Protein AF-A0A2H0HPH7-F1 (afdb_monomer)

pLDDT: mean 80.77, std 11.96, range [37.78, 93.5]

Solvent-accessible surface area (backbone atoms only — not comparable to full-atom values): 7364 Å² total; per-residue (Å²): 134,93,80,75,70,65,72,64,76,74,54,60,87,85,41,66,69,45,54,57,42,49,76,67,51,56,59,75,53,43,56,66,84,38,74,51,76,68,41,75,79,43,46,50,53,46,48,53,55,40,50,49,50,8,60,78,68,62,37,57,49,71,50,97,87,48,27,41,36,37,28,48,52,93,51,96,89,54,83,51,63,32,29,35,32,27,45,50,68,50,48,51,53,51,49,52,52,49,48,55,52,43,53,51,52,51,61,72,68,50,74,82,75,82,78,83,83,86,87,82,83,133

Mean predicted aligned error: 8.49 Å

Sequence (122 aa):
MI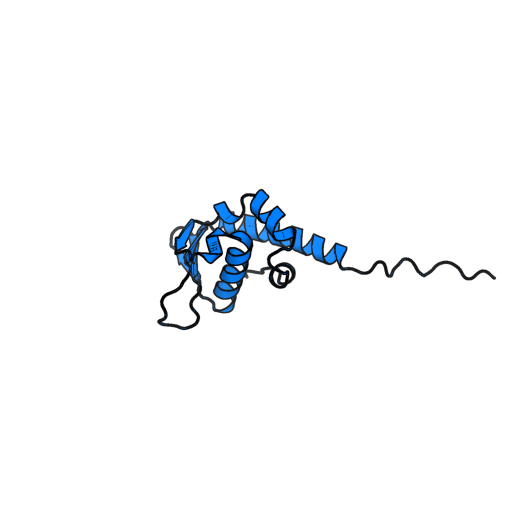VVPKEIWHLPENHEVYKLLDESASPDLFTSTLKDEKFGTHPIYYLLHRLRNAIAHANFSINQSQDFSFCDRRSKGESPNWKASIATADFFVLLSRLGQLSDGLRKAAAPANNALHLTAPA

Foldseek 3Di:
DDDFDCQVLVDDLPDCVLVVCVVVVLLVQKDKPAADPVCVPRVSNVVVNQVVQQVVVVQWDQDPQRKIKGFNDPDDPDDTRIIIIGHPVSVVVSRVVSVVVSVVVVVVPPDPVVPPDDDDDD

Structure (mmCIF, N/CA/C/O backbone):
data_AF-A0A2H0HPH7-F1
#
_entry.id   AF-A0A2H0HPH7-F1
#
loop_
_atom_site.group_PDB
_atom_site.id
_atom_site.type_symbol
_atom_site.label_atom_id
_atom_site.label_alt_id
_atom_site.label_comp_id
_atom_site.label_asym_id
_atom_site.label_entity_id
_atom_site.label_seq_id
_atom_site.pdbx_PDB_ins_code
_atom_site.Cartn_x
_atom_site.Cartn_y
_atom_site.Cartn_z
_atom_site.occupancy
_atom_site.B_iso_or_equiv
_atom_site.auth_seq_id
_atom_site.auth_comp_id
_atom_site.auth_asym_id
_atom_site.auth_atom_id
_atom_site.pdbx_PDB_model_num
ATOM 1 N N . MET A 1 1 ? 10.049 -0.456 14.810 1.00 55.66 1 MET A N 1
ATOM 2 C CA . MET A 1 1 ? 10.233 0.680 13.880 1.00 55.66 1 MET A CA 1
ATOM 3 C C . MET A 1 1 ? 9.870 0.194 12.486 1.00 55.66 1 MET A C 1
ATOM 5 O O . MET A 1 1 ? 10.447 -0.799 12.065 1.00 55.66 1 MET A O 1
ATOM 9 N N . ILE A 1 2 ? 8.890 0.811 11.819 1.00 63.31 2 ILE A N 1
ATOM 10 C CA . ILE A 1 2 ? 8.546 0.482 10.426 1.00 63.31 2 ILE A CA 1
ATOM 11 C C . ILE A 1 2 ? 9.498 1.281 9.538 1.00 63.31 2 ILE A C 1
ATOM 13 O O . ILE A 1 2 ? 9.475 2.509 9.570 1.00 63.31 2 ILE A O 1
ATOM 17 N N . VAL A 1 3 ? 10.352 0.593 8.784 1.00 66.81 3 VAL A N 1
ATOM 18 C CA . VAL A 1 3 ? 11.250 1.215 7.807 1.00 66.81 3 VAL A CA 1
ATOM 19 C C . VAL A 1 3 ? 10.758 0.810 6.434 1.00 66.81 3 VAL A C 1
ATOM 21 O O . VAL A 1 3 ? 10.752 -0.375 6.110 1.00 66.81 3 VAL A O 1
ATOM 24 N N . VAL A 1 4 ? 10.331 1.787 5.640 1.00 67.56 4 VAL A N 1
ATOM 25 C CA . VAL A 1 4 ? 9.951 1.549 4.249 1.00 67.56 4 VAL A CA 1
ATOM 26 C C . VAL A 1 4 ? 11.003 2.194 3.348 1.00 67.56 4 VAL A C 1
ATOM 28 O O . VAL A 1 4 ? 11.331 3.366 3.564 1.00 67.56 4 VAL A O 1
ATOM 31 N N . PRO A 1 5 ? 11.559 1.462 2.370 1.00 71.38 5 PRO A N 1
ATOM 32 C CA . PRO A 1 5 ? 12.580 2.003 1.486 1.00 71.38 5 PRO A CA 1
ATOM 33 C C . PRO A 1 5 ? 12.059 3.187 0.671 1.00 71.38 5 PRO A C 1
ATOM 35 O O . PRO A 1 5 ? 11.072 3.085 -0.061 1.00 71.38 5 PRO A O 1
ATOM 38 N N . LYS A 1 6 ? 12.743 4.326 0.778 1.00 75.62 6 LYS A N 1
ATOM 39 C CA . LYS A 1 6 ? 12.374 5.551 0.058 1.00 75.62 6 LYS A CA 1
ATOM 40 C C . LYS A 1 6 ? 12.646 5.441 -1.441 1.00 75.62 6 LYS A C 1
ATOM 42 O O . LYS A 1 6 ? 12.084 6.205 -2.216 1.00 75.62 6 LYS A O 1
ATOM 47 N N . GLU A 1 7 ? 13.529 4.534 -1.842 1.00 80.56 7 GLU A N 1
ATOM 48 C CA . GLU A 1 7 ? 14.027 4.373 -3.206 1.00 80.56 7 GLU A CA 1
A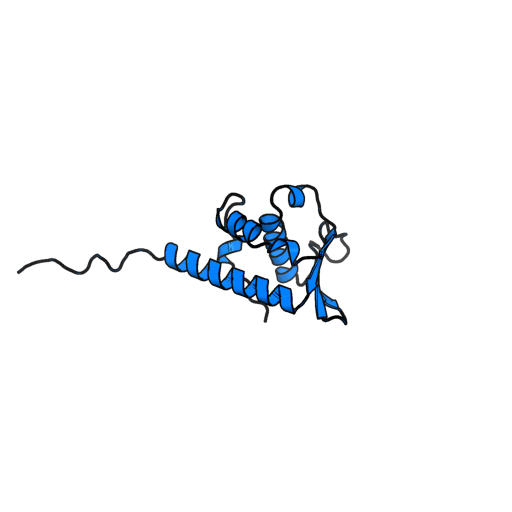TOM 49 C C . GLU A 1 7 ? 12.893 4.026 -4.171 1.00 80.56 7 GLU A C 1
ATOM 51 O O . GLU A 1 7 ? 12.862 4.545 -5.280 1.00 80.56 7 GLU A O 1
ATOM 56 N N . ILE A 1 8 ? 11.921 3.227 -3.720 1.00 81.25 8 ILE A N 1
ATOM 57 C CA . ILE A 1 8 ? 10.765 2.840 -4.534 1.00 81.25 8 ILE A CA 1
ATOM 58 C C . ILE A 1 8 ? 9.789 4.015 -4.693 1.00 81.25 8 ILE A C 1
ATOM 60 O O . ILE A 1 8 ? 9.242 4.223 -5.765 1.00 81.25 8 ILE A O 1
ATOM 64 N N . TRP A 1 9 ? 9.612 4.842 -3.661 1.00 79.88 9 TRP A N 1
ATOM 65 C CA . TRP A 1 9 ? 8.596 5.905 -3.625 1.00 79.88 9 TRP A CA 1
ATOM 66 C C . TRP A 1 9 ? 8.865 7.126 -4.510 1.00 79.88 9 TRP A C 1
ATOM 68 O O . TRP A 1 9 ? 8.001 7.996 -4.623 1.00 79.88 9 TRP A O 1
ATOM 78 N N . HIS A 1 10 ? 10.071 7.250 -5.059 1.00 83.06 10 HIS A N 1
ATOM 79 C CA . HIS A 1 10 ? 10.427 8.348 -5.963 1.00 83.06 10 HIS A CA 1
ATOM 80 C C . HIS A 1 10 ? 10.346 7.935 -7.436 1.00 83.06 10 HIS A C 1
ATOM 82 O O . HIS A 1 10 ? 10.607 8.757 -8.311 1.00 83.06 10 HIS A O 1
ATOM 88 N N . LEU A 1 11 ? 10.004 6.675 -7.716 1.00 87.50 11 LEU A N 1
ATOM 89 C CA . LEU A 1 11 ? 9.943 6.158 -9.074 1.00 87.50 11 LEU A CA 1
ATOM 90 C C . LEU A 1 11 ? 8.644 6.595 -9.764 1.00 87.50 11 LEU A C 1
ATOM 92 O O . LEU A 1 11 ? 7.590 6.623 -9.116 1.00 87.50 11 LEU A O 1
ATOM 96 N N . PRO A 1 12 ? 8.701 6.914 -11.069 1.00 88.75 12 PRO A N 1
ATOM 97 C CA . PRO A 1 12 ? 7.528 7.325 -11.832 1.00 88.75 12 PRO A CA 1
ATOM 98 C C . PRO A 1 12 ? 6.525 6.174 -11.954 1.00 88.75 12 PRO A C 1
ATOM 100 O O . PRO A 1 12 ? 6.923 5.016 -11.990 1.00 88.75 12 PRO A O 1
ATOM 103 N N . GLU A 1 13 ? 5.232 6.486 -12.054 1.00 88.50 13 GLU A N 1
ATOM 104 C CA . GLU A 1 13 ? 4.112 5.521 -12.074 1.00 88.50 13 GLU A CA 1
ATOM 105 C C . GLU A 1 13 ? 4.286 4.353 -13.064 1.00 88.50 13 GLU A C 1
ATOM 107 O O . GLU A 1 13 ? 3.858 3.236 -12.790 1.00 88.50 13 GLU A O 1
ATOM 112 N N . ASN A 1 14 ? 4.976 4.581 -14.183 1.00 88.62 14 ASN A N 1
ATOM 113 C CA . ASN A 1 14 ? 5.247 3.587 -15.222 1.00 88.62 14 ASN A CA 1
ATOM 114 C C . ASN A 1 14 ? 6.501 2.720 -14.983 1.00 88.62 14 ASN A C 1
ATOM 116 O O . ASN A 1 14 ? 6.874 1.941 -15.859 1.00 88.62 14 ASN A O 1
ATOM 120 N N . HIS A 1 15 ? 7.183 2.857 -13.845 1.00 90.06 15 HIS A N 1
ATOM 121 C CA . HIS A 1 15 ? 8.405 2.107 -13.562 1.00 90.06 15 HIS A CA 1
ATOM 122 C C . HIS A 1 15 ? 8.127 0.602 -13.394 1.00 90.06 15 HIS A C 1
ATOM 124 O O . HIS A 1 15 ? 7.214 0.202 -12.669 1.00 90.06 15 HIS A O 1
ATOM 130 N N . GLU A 1 16 ? 8.967 -0.251 -13.991 1.00 89.12 16 GLU A N 1
ATOM 131 C CA . GLU A 1 16 ? 8.758 -1.711 -14.055 1.00 89.12 16 GLU A CA 1
ATOM 132 C C . GLU A 1 16 ? 8.641 -2.390 -12.683 1.00 89.12 16 GLU A C 1
ATOM 134 O O . GLU A 1 16 ? 7.953 -3.398 -12.539 1.00 89.12 16 GLU A O 1
ATOM 139 N N . VAL A 1 17 ? 9.250 -1.812 -11.644 1.00 88.38 17 VAL A N 1
ATOM 140 C CA . VAL A 1 17 ? 9.131 -2.308 -10.259 1.00 88.38 17 VAL A CA 1
ATOM 141 C C . VAL A 1 17 ? 7.677 -2.431 -9.797 1.00 88.38 17 VAL A C 1
ATOM 143 O O . VAL A 1 17 ? 7.347 -3.356 -9.059 1.00 88.38 17 VAL A O 1
ATOM 146 N N . TYR A 1 18 ? 6.799 -1.521 -10.232 1.00 86.50 18 TYR A N 1
ATOM 147 C CA . TYR A 1 18 ? 5.395 -1.551 -9.838 1.00 86.50 18 TYR A CA 1
ATOM 148 C C . TYR A 1 18 ? 4.663 -2.703 -10.515 1.00 86.50 18 TYR A C 1
ATOM 150 O O . TYR A 1 18 ? 3.823 -3.328 -9.877 1.00 86.50 18 TYR A O 1
ATOM 158 N N . LYS A 1 19 ? 5.050 -3.048 -11.748 1.00 85.31 19 LYS A N 1
ATOM 159 C CA . LYS A 1 19 ? 4.547 -4.225 -12.458 1.00 85.31 19 LYS A CA 1
ATOM 160 C C . LYS A 1 19 ? 4.990 -5.523 -11.777 1.00 85.31 19 LYS A C 1
ATOM 162 O O . LYS A 1 19 ? 4.155 -6.378 -11.515 1.00 85.31 19 LYS A O 1
ATOM 167 N N . LEU A 1 20 ? 6.268 -5.630 -11.401 1.00 85.50 20 LEU A N 1
ATOM 168 C CA . LEU A 1 20 ? 6.793 -6.789 -10.660 1.00 85.50 20 LEU A CA 1
ATOM 169 C C . LEU A 1 20 ? 6.073 -6.994 -9.317 1.00 85.50 20 LEU A C 1
ATOM 171 O O . LEU A 1 20 ? 5.802 -8.119 -8.898 1.00 85.50 20 LEU A O 1
ATOM 175 N N . LEU A 1 21 ? 5.756 -5.898 -8.628 1.00 83.81 21 LEU A N 1
ATOM 176 C CA . LEU A 1 21 ? 4.999 -5.939 -7.381 1.00 83.81 21 LEU A CA 1
ATOM 177 C C . LEU A 1 21 ? 3.540 -6.356 -7.596 1.00 83.81 21 LEU A C 1
ATOM 179 O O . LEU A 1 21 ? 3.014 -7.109 -6.774 1.00 83.81 21 LEU A O 1
ATOM 183 N N . ASP A 1 22 ? 2.916 -5.915 -8.685 1.00 81.75 22 ASP A N 1
ATOM 184 C CA . ASP A 1 22 ? 1.550 -6.303 -9.047 1.00 81.75 22 ASP A CA 1
ATOM 185 C C . ASP A 1 22 ? 1.479 -7.806 -9.365 1.00 81.75 22 ASP A C 1
ATOM 187 O O . ASP A 1 22 ? 0.677 -8.533 -8.783 1.00 81.75 22 ASP A O 1
ATOM 191 N N . GLU A 1 23 ? 2.424 -8.311 -10.166 1.00 82.19 23 GLU A N 1
ATOM 192 C CA . GLU A 1 23 ? 2.557 -9.736 -10.512 1.00 82.19 23 GLU A CA 1
ATOM 193 C C . GLU A 1 23 ? 2.818 -10.632 -9.288 1.00 82.19 23 GLU A C 1
ATOM 195 O O . GLU A 1 23 ? 2.451 -11.806 -9.274 1.00 82.19 23 GLU A O 1
ATOM 200 N N . SER A 1 24 ? 3.414 -10.086 -8.224 1.00 76.00 24 SER A N 1
ATOM 201 C CA . SER A 1 24 ? 3.674 -10.815 -6.974 1.00 76.00 24 SER A CA 1
ATOM 202 C C . SER A 1 24 ? 2.461 -10.932 -6.031 1.00 76.00 24 SER A C 1
ATOM 204 O O . SER A 1 24 ? 2.628 -11.378 -4.889 1.00 76.00 24 SER A O 1
ATOM 206 N N . ALA A 1 25 ? 1.268 -10.504 -6.465 1.00 66.31 25 ALA A N 1
ATOM 207 C CA . ALA A 1 25 ? 0.040 -10.441 -5.660 1.00 66.31 25 ALA A CA 1
ATOM 208 C C . ALA A 1 25 ? 0.183 -9.592 -4.377 1.00 66.31 25 ALA A C 1
ATOM 210 O O . ALA A 1 25 ? -0.488 -9.808 -3.371 1.00 66.31 25 ALA A O 1
ATOM 211 N N . SER A 1 26 ? 1.074 -8.594 -4.390 1.00 68.94 26 SER A N 1
ATOM 212 C CA . SER A 1 26 ? 1.246 -7.677 -3.256 1.00 68.94 26 SER A CA 1
ATOM 213 C C . SER A 1 26 ? 0.026 -6.779 -2.943 1.00 68.94 26 SER A C 1
ATOM 215 O O . SER A 1 26 ? -0.119 -6.426 -1.770 1.00 68.94 26 SER A O 1
ATOM 217 N N . PRO A 1 27 ? -0.869 -6.403 -3.891 1.00 69.00 27 PRO A N 1
ATOM 218 C CA . PRO A 1 27 ? -2.088 -5.669 -3.541 1.00 69.00 27 PRO A CA 1
ATOM 219 C C . PRO A 1 27 ? -3.091 -6.522 -2.760 1.00 69.00 27 PRO A C 1
ATOM 221 O O . PRO A 1 27 ? -3.820 -5.980 -1.930 1.00 69.00 27 PRO A O 1
ATOM 224 N N . ASP A 1 28 ? -3.110 -7.835 -3.002 1.00 79.75 28 ASP A N 1
ATOM 225 C CA . ASP A 1 28 ? -4.079 -8.768 -2.411 1.00 79.75 28 ASP A CA 1
ATOM 226 C C . ASP A 1 28 ? -3.843 -8.984 -0.912 1.00 79.75 28 ASP A C 1
ATOM 228 O O . ASP A 1 28 ? -4.742 -9.400 -0.186 1.00 79.75 28 ASP A O 1
ATOM 232 N N . LEU A 1 29 ? -2.655 -8.614 -0.427 1.00 81.81 29 LEU A N 1
ATOM 233 C CA . LEU A 1 29 ? -2.331 -8.559 0.998 1.00 81.81 29 LEU A CA 1
ATOM 234 C C . LEU A 1 29 ? -3.143 -7.483 1.742 1.00 81.81 29 LEU A C 1
ATOM 236 O O . LEU A 1 29 ? -3.247 -7.520 2.967 1.00 81.81 29 LEU A O 1
ATOM 240 N N . PHE A 1 30 ? -3.711 -6.504 1.028 1.00 88.12 30 PHE A N 1
ATOM 241 C CA . PHE A 1 30 ? -4.500 -5.431 1.624 1.00 88.12 30 PHE A CA 1
ATOM 242 C C . PHE A 1 30 ? -5.997 -5.626 1.414 1.00 88.12 30 PHE A C 1
ATOM 244 O O . PHE A 1 30 ? -6.514 -5.616 0.297 1.00 88.12 30 PHE A O 1
ATOM 251 N N . THR A 1 31 ? -6.739 -5.595 2.516 1.00 87.94 31 THR A N 1
ATOM 252 C CA . THR A 1 31 ? -8.186 -5.385 2.485 1.00 87.94 31 THR A CA 1
ATOM 253 C C . THR A 1 31 ? -8.474 -3.889 2.420 1.00 87.94 31 THR A C 1
ATOM 255 O O . THR A 1 31 ? -8.435 -3.171 3.417 1.00 87.94 31 THR A O 1
ATOM 258 N N . SER A 1 32 ? -8.750 -3.383 1.223 1.00 84.06 32 SER A N 1
ATOM 259 C CA . SER A 1 32 ? -9.107 -1.975 1.021 1.00 84.06 32 SER A CA 1
ATOM 260 C C . SER A 1 32 ? -10.614 -1.760 1.174 1.00 84.06 32 SER A C 1
ATOM 262 O O . SER A 1 32 ? -11.396 -2.307 0.402 1.00 84.06 32 SER A O 1
ATOM 264 N N . THR A 1 33 ? -11.015 -0.929 2.135 1.00 83.88 33 THR A N 1
ATOM 265 C CA . THR A 1 33 ? -12.426 -0.601 2.425 1.00 83.88 33 THR A CA 1
ATOM 266 C C . THR A 1 33 ? -12.881 0.708 1.784 1.00 83.88 33 THR A C 1
ATOM 268 O O . THR A 1 33 ? -14.079 0.963 1.690 1.00 83.88 33 THR A O 1
ATOM 271 N N . LEU A 1 34 ? -11.940 1.534 1.320 1.00 84.12 34 LEU A N 1
ATOM 272 C CA . LEU A 1 34 ? -12.211 2.741 0.546 1.00 84.12 34 LEU A CA 1
ATOM 273 C C . LEU A 1 34 ? -11.127 2.910 -0.523 1.00 84.12 34 LEU A C 1
ATOM 275 O O . LEU A 1 34 ? -9.936 2.897 -0.203 1.00 84.12 34 LEU A O 1
ATOM 279 N N . LYS A 1 35 ? -11.546 3.061 -1.781 1.00 81.88 35 LYS A N 1
ATOM 280 C CA . LYS A 1 35 ? -10.692 3.287 -2.953 1.00 81.88 35 LYS A CA 1
ATOM 281 C C . LYS A 1 35 ? -11.306 4.409 -3.790 1.00 81.88 35 LYS A C 1
ATOM 283 O O . LYS A 1 35 ? -12.524 4.462 -3.926 1.00 81.88 35 LYS A O 1
ATOM 288 N N . ASP A 1 36 ? -10.471 5.267 -4.357 1.00 81.69 36 ASP A N 1
ATOM 289 C CA . ASP A 1 36 ? -10.870 6.191 -5.418 1.00 81.69 36 ASP A CA 1
ATOM 290 C C . ASP A 1 36 ? -10.632 5.550 -6.799 1.00 81.69 36 ASP A C 1
ATOM 292 O O . ASP A 1 36 ? -10.059 4.463 -6.910 1.00 81.69 36 ASP A O 1
ATOM 296 N N . GLU A 1 37 ? -11.044 6.240 -7.861 1.00 81.25 37 GLU A N 1
ATOM 297 C CA . GLU A 1 37 ? -10.924 5.748 -9.241 1.00 81.25 37 GLU A CA 1
ATOM 298 C C . GLU A 1 37 ? -9.469 5.501 -9.664 1.00 81.25 37 GLU A C 1
ATOM 300 O O . GLU A 1 37 ? -9.181 4.536 -10.369 1.00 81.25 37 GLU A O 1
ATOM 305 N N . LYS A 1 38 ? -8.531 6.326 -9.180 1.00 78.12 38 LYS A N 1
ATOM 306 C CA . LYS A 1 38 ? -7.100 6.214 -9.507 1.00 78.12 38 LYS A CA 1
ATOM 307 C C . LYS A 1 38 ? -6.489 4.904 -9.023 1.00 78.12 38 LYS A C 1
ATOM 309 O O . LYS A 1 38 ? -5.618 4.345 -9.681 1.00 78.12 38 LYS A O 1
ATOM 314 N N . PHE A 1 39 ? -6.971 4.373 -7.900 1.00 81.25 39 PHE A N 1
ATOM 315 C CA . PHE A 1 39 ? -6.519 3.073 -7.411 1.00 81.25 39 PHE A CA 1
ATOM 316 C C . PHE A 1 39 ? -6.817 1.937 -8.407 1.00 81.25 39 PHE A C 1
ATOM 318 O O . PHE A 1 39 ? -6.109 0.936 -8.409 1.00 81.25 39 PHE A O 1
ATOM 325 N N . GLY A 1 40 ? -7.847 2.074 -9.249 1.00 76.44 40 GLY A N 1
ATOM 326 C CA . GLY A 1 40 ? -8.230 1.049 -10.222 1.00 76.44 40 GLY A CA 1
ATOM 327 C C . GLY A 1 40 ? -7.264 0.898 -11.399 1.00 76.44 40 GLY A C 1
ATOM 328 O O . GLY A 1 40 ? -7.210 -0.178 -11.984 1.00 76.44 40 GLY A O 1
ATOM 329 N N . THR A 1 41 ? -6.498 1.937 -11.745 1.00 81.38 41 THR A N 1
ATOM 330 C CA . THR A 1 41 ? -5.595 1.914 -12.909 1.00 81.38 41 THR A CA 1
ATOM 331 C C . THR A 1 41 ? -4.185 1.448 -12.557 1.00 81.38 41 THR A C 1
ATOM 333 O O . THR A 1 41 ? -3.605 0.662 -13.300 1.00 81.38 41 THR A O 1
ATOM 336 N N . HIS A 1 42 ? -3.645 1.894 -11.418 1.00 82.81 42 HIS A N 1
ATOM 337 C CA . HIS A 1 42 ? -2.303 1.527 -10.947 1.00 82.81 42 HIS A CA 1
ATOM 338 C C . HIS A 1 42 ? -2.311 1.178 -9.446 1.00 82.81 42 HIS A C 1
ATOM 340 O O . HIS A 1 42 ? -1.789 1.936 -8.620 1.00 82.81 42 HIS A O 1
ATOM 346 N N . PRO A 1 43 ? -2.912 0.039 -9.058 1.00 84.62 43 PRO A N 1
ATOM 347 C CA . PRO A 1 43 ? -3.217 -0.276 -7.662 1.00 84.62 43 PRO A CA 1
ATOM 348 C C . PRO A 1 43 ? -1.983 -0.272 -6.759 1.00 84.62 43 PRO A C 1
ATOM 350 O O . PRO A 1 43 ? -2.010 0.375 -5.714 1.00 84.62 43 PRO A O 1
ATOM 353 N N . ILE A 1 44 ? -0.876 -0.907 -7.161 1.00 87.25 44 ILE A N 1
ATOM 354 C CA . ILE A 1 44 ? 0.366 -0.907 -6.369 1.00 87.25 44 ILE A CA 1
ATOM 355 C C . ILE A 1 44 ? 0.969 0.483 -6.213 1.00 87.25 44 ILE A C 1
ATOM 357 O O . ILE A 1 44 ? 1.384 0.845 -5.110 1.00 87.25 44 ILE A O 1
ATOM 361 N N . TYR A 1 45 ? 1.036 1.258 -7.295 1.00 88.56 45 TYR A N 1
ATOM 362 C CA . TYR A 1 45 ? 1.613 2.598 -7.256 1.00 88.56 45 TYR A CA 1
ATOM 363 C C . TYR A 1 45 ? 0.876 3.463 -6.227 1.00 88.56 45 TYR A C 1
ATOM 365 O O . TYR A 1 45 ? 1.480 3.987 -5.284 1.00 88.56 45 TYR A O 1
ATOM 373 N N . TYR A 1 46 ? -0.455 3.531 -6.341 1.00 88.06 46 TYR A N 1
ATOM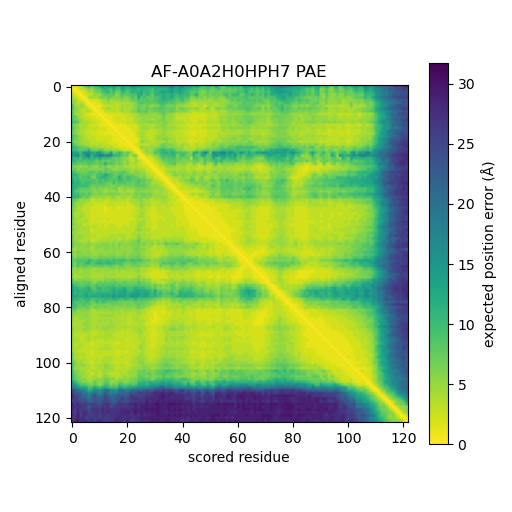 374 C CA . TYR A 1 46 ? -1.277 4.307 -5.417 1.00 88.06 46 TYR A CA 1
ATOM 375 C C . TYR A 1 46 ? -1.278 3.720 -4.004 1.00 88.06 46 TYR A C 1
ATOM 377 O O . TYR A 1 46 ? -1.230 4.484 -3.039 1.00 88.06 46 TYR A O 1
ATOM 385 N N . LEU A 1 47 ? -1.267 2.393 -3.851 1.00 88.94 47 LEU A N 1
ATOM 386 C CA . LEU A 1 47 ? -1.149 1.730 -2.553 1.00 88.94 47 LEU A CA 1
ATOM 387 C C . LEU A 1 47 ? 0.126 2.156 -1.819 1.00 88.94 47 LEU A C 1
ATOM 389 O O . LEU A 1 47 ? 0.049 2.606 -0.677 1.00 88.94 47 LEU A O 1
ATOM 393 N N . LEU A 1 48 ? 1.290 2.072 -2.469 1.00 88.31 48 LEU A N 1
ATOM 394 C CA . LEU A 1 48 ? 2.570 2.429 -1.854 1.00 88.31 48 LEU A CA 1
ATOM 395 C C . LEU A 1 48 ? 2.658 3.921 -1.523 1.00 88.31 48 LEU A C 1
ATOM 397 O O . LEU A 1 48 ? 3.122 4.281 -0.440 1.00 88.31 48 LEU A O 1
ATOM 401 N N . HIS A 1 49 ? 2.173 4.790 -2.413 1.00 87.75 49 HIS A N 1
ATOM 402 C CA . HIS A 1 49 ? 2.137 6.232 -2.167 1.00 87.75 49 HIS A CA 1
ATOM 403 C C . HIS A 1 49 ? 1.216 6.600 -0.997 1.00 87.75 49 HIS A C 1
ATOM 405 O O . HIS A 1 49 ? 1.556 7.453 -0.173 1.00 87.75 49 HIS A O 1
ATOM 411 N N . ARG A 1 50 ? 0.061 5.945 -0.873 1.00 88.88 50 ARG A N 1
ATOM 412 C CA . ARG A 1 50 ? -0.857 6.186 0.246 1.00 88.88 50 ARG A CA 1
ATOM 413 C C . ARG A 1 50 ? -0.357 5.602 1.547 1.00 88.88 50 ARG A C 1
ATOM 415 O O . ARG A 1 50 ? -0.477 6.259 2.575 1.00 88.88 50 ARG A O 1
ATOM 422 N N . LEU A 1 51 ? 0.256 4.425 1.500 1.00 88.56 51 LEU A N 1
ATOM 423 C CA . LEU A 1 51 ? 0.903 3.816 2.651 1.00 88.56 51 LEU A CA 1
ATOM 424 C C . LEU A 1 51 ? 2.029 4.711 3.178 1.00 88.56 51 LEU A C 1
ATOM 426 O O . LEU A 1 51 ? 2.082 4.983 4.376 1.00 88.56 51 LEU A O 1
ATOM 430 N N . ARG A 1 52 ? 2.872 5.248 2.284 1.00 87.06 52 ARG A N 1
ATOM 431 C CA . ARG A 1 52 ? 3.871 6.270 2.625 1.00 87.06 52 ARG A CA 1
ATOM 432 C C . ARG A 1 52 ? 3.232 7.444 3.352 1.00 87.06 52 ARG A C 1
ATOM 434 O O . ARG A 1 52 ? 3.705 7.815 4.421 1.00 87.06 52 ARG A O 1
ATOM 441 N N . ASN A 1 53 ? 2.189 8.034 2.771 1.00 86.12 53 ASN A N 1
ATOM 442 C CA . ASN A 1 53 ? 1.527 9.201 3.352 1.00 86.12 53 ASN A CA 1
ATOM 443 C C . ASN A 1 53 ? 0.922 8.868 4.720 1.00 86.12 53 ASN A C 1
ATOM 445 O O . ASN A 1 53 ? 1.092 9.628 5.670 1.00 86.12 53 ASN A O 1
ATOM 449 N N . ALA A 1 54 ? 0.274 7.710 4.850 1.00 88.50 54 ALA A N 1
ATOM 450 C CA . ALA A 1 54 ? -0.303 7.263 6.107 1.00 88.50 54 ALA A CA 1
ATOM 451 C C . ALA A 1 54 ? 0.770 7.085 7.193 1.00 88.50 54 ALA A C 1
ATOM 453 O O . ALA A 1 54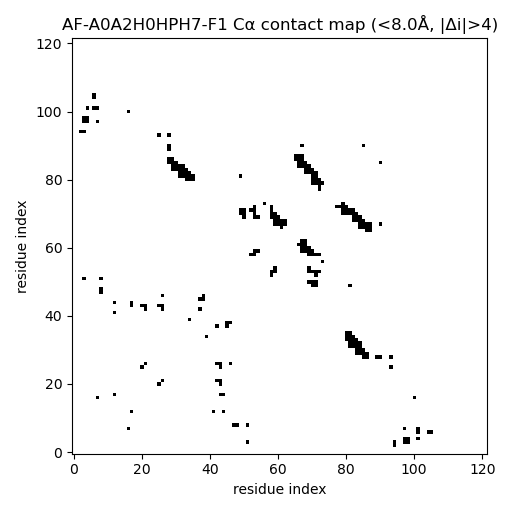 ? 0.585 7.547 8.314 1.00 88.50 54 ALA A O 1
ATOM 454 N N . ILE A 1 55 ? 1.916 6.485 6.862 1.00 86.56 55 ILE A N 1
ATOM 455 C CA . ILE A 1 55 ? 3.038 6.317 7.797 1.00 86.56 55 ILE A CA 1
ATOM 456 C C . ILE A 1 55 ? 3.661 7.672 8.156 1.00 86.56 55 ILE A C 1
ATOM 458 O O . ILE A 1 55 ? 3.868 7.951 9.335 1.00 86.56 55 ILE A O 1
ATOM 462 N N . ALA A 1 56 ? 3.922 8.529 7.165 1.00 84.31 56 ALA A N 1
ATOM 463 C CA . ALA A 1 56 ?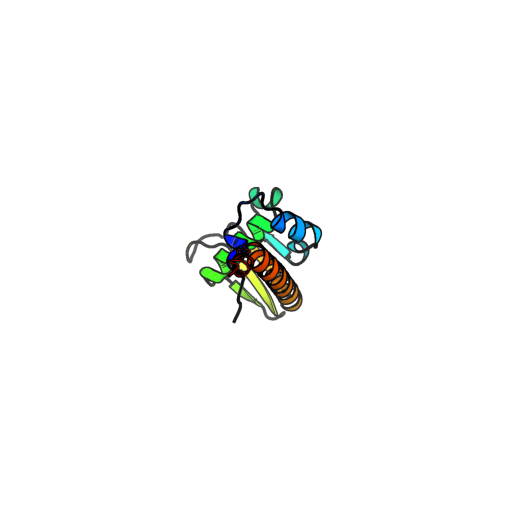 4.551 9.836 7.363 1.00 84.31 56 ALA A CA 1
ATOM 464 C C . ALA A 1 56 ? 3.718 10.769 8.254 1.00 84.31 56 ALA A C 1
ATOM 466 O O . ALA A 1 56 ? 4.274 11.539 9.033 1.00 84.31 56 ALA A O 1
ATOM 467 N N . HIS A 1 57 ? 2.391 10.676 8.166 1.00 84.12 57 HIS A N 1
ATOM 468 C CA . HIS A 1 57 ? 1.461 11.457 8.981 1.00 84.12 57 HIS A CA 1
ATOM 469 C C . HIS A 1 57 ? 0.959 10.712 10.227 1.00 84.12 57 HIS A C 1
ATOM 471 O O . HIS A 1 57 ? 0.074 11.217 10.912 1.00 84.12 57 HIS A O 1
ATOM 477 N N . ALA A 1 58 ? 1.496 9.522 10.524 1.00 84.62 58 ALA A N 1
ATOM 478 C CA . ALA A 1 58 ? 1.027 8.649 11.604 1.00 84.62 58 ALA A CA 1
ATOM 479 C C . ALA A 1 58 ? -0.496 8.372 11.567 1.00 84.62 58 ALA A C 1
ATOM 481 O O . ALA A 1 58 ? -1.139 8.162 12.593 1.00 84.62 58 ALA A O 1
ATOM 482 N N . ASN A 1 59 ? -1.080 8.334 10.367 1.00 89.19 59 ASN A N 1
ATOM 483 C CA . ASN A 1 59 ? -2.485 8.020 10.111 1.00 89.19 59 ASN A CA 1
ATOM 484 C C . ASN A 1 59 ? -2.714 6.506 10.025 1.00 89.19 59 ASN A C 1
ATOM 486 O O . ASN A 1 59 ? -3.269 5.990 9.046 1.00 89.19 59 ASN A O 1
ATOM 490 N N . PHE A 1 60 ? -2.268 5.787 11.050 1.00 90.19 60 PHE A N 1
ATOM 491 C CA . PHE A 1 60 ? -2.493 4.358 11.166 1.00 90.19 60 PHE A CA 1
ATOM 492 C C . 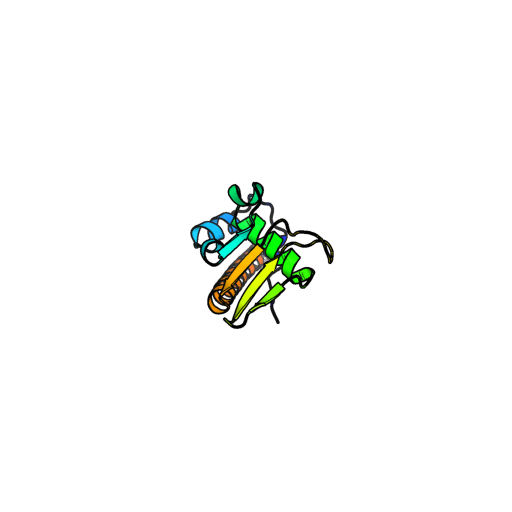PHE A 1 60 ? -2.822 3.955 12.599 1.00 90.19 60 PHE A C 1
ATOM 494 O O . PHE A 1 60 ? -2.469 4.637 13.559 1.00 90.19 60 PHE A O 1
ATOM 501 N N . SER A 1 61 ? -3.508 2.830 12.738 1.00 91.12 61 SER A N 1
ATOM 502 C CA . SER A 1 61 ? -3.813 2.214 14.026 1.00 91.12 61 SER A CA 1
ATOM 503 C C . SER A 1 61 ? -3.638 0.708 13.938 1.00 91.12 61 SER A C 1
ATOM 505 O O . SER A 1 61 ? -3.747 0.131 12.859 1.00 91.12 61 SER A O 1
ATOM 507 N N . ILE A 1 62 ? -3.409 0.073 15.081 1.00 91.12 62 ILE A N 1
ATOM 508 C CA . ILE A 1 62 ? -3.352 -1.383 15.199 1.00 91.12 62 ILE A CA 1
ATOM 509 C C . ILE A 1 62 ? -4.598 -1.812 15.970 1.00 91.12 62 ILE A C 1
ATOM 511 O O . ILE A 1 62 ? -4.876 -1.258 17.035 1.00 91.12 62 ILE A O 1
ATOM 515 N N . ASN A 1 63 ? -5.386 -2.728 15.408 1.00 88.56 63 ASN A N 1
ATOM 516 C CA . ASN A 1 63 ? -6.592 -3.236 16.065 1.00 88.56 63 ASN A CA 1
ATOM 517 C C . ASN A 1 63 ? -6.260 -4.392 17.041 1.00 88.56 63 ASN A C 1
ATOM 519 O O . ASN A 1 63 ? -5.111 -4.819 17.161 1.00 88.56 63 ASN A O 1
ATOM 523 N N . GLN A 1 64 ? -7.270 -4.912 17.747 1.00 87.81 64 GLN A N 1
ATOM 524 C CA . GLN A 1 64 ? -7.100 -6.041 18.679 1.00 87.81 64 GLN A CA 1
ATOM 525 C C . GLN A 1 64 ? -6.668 -7.342 17.983 1.00 87.81 64 GLN A C 1
ATOM 527 O O . GLN A 1 64 ? -5.989 -8.161 18.595 1.00 87.81 64 GLN A O 1
ATOM 532 N N . SER A 1 65 ? -7.013 -7.502 16.705 1.00 87.38 65 SER A N 1
ATOM 533 C CA . SER A 1 65 ? -6.602 -8.622 15.852 1.00 87.38 65 SER A CA 1
ATOM 534 C C . SER A 1 65 ? -5.166 -8.494 15.331 1.00 87.38 65 SER A C 1
ATOM 536 O O . SER A 1 65 ? -4.717 -9.352 14.582 1.00 87.38 65 SER A O 1
ATOM 538 N N . GLN A 1 66 ? -4.434 -7.446 15.730 1.00 87.50 66 GLN A N 1
ATOM 539 C CA . GLN A 1 66 ? -3.106 -7.108 15.216 1.00 87.50 66 GLN A CA 1
ATOM 540 C C . GLN A 1 66 ? -3.084 -6.785 13.715 1.00 87.50 66 GLN A C 1
ATOM 542 O O . GLN A 1 66 ? -2.058 -6.949 13.060 1.00 87.50 66 GLN A O 1
ATOM 547 N N . ASP A 1 67 ? -4.170 -6.271 13.151 1.00 91.81 67 ASP A N 1
ATOM 548 C CA . ASP A 1 67 ? -4.143 -5.717 11.801 1.00 91.81 67 ASP A CA 1
ATOM 549 C C . ASP A 1 67 ? -3.743 -4.251 11.853 1.00 91.81 67 ASP A C 1
ATOM 551 O O . ASP A 1 67 ? -4.247 -3.464 12.667 1.00 91.81 67 ASP A O 1
ATOM 555 N N . PHE A 1 68 ? -2.881 -3.861 10.923 1.00 92.00 68 PHE A N 1
ATOM 556 C CA . PHE A 1 68 ? -2.630 -2.458 10.655 1.00 92.00 68 PHE A CA 1
ATOM 557 C C . PHE A 1 68 ? -3.775 -1.903 9.825 1.00 92.00 68 PHE A C 1
ATOM 559 O O . PHE A 1 68 ? -4.140 -2.474 8.804 1.00 92.00 68 PHE A O 1
ATOM 566 N N . SER A 1 69 ? -4.320 -0.767 10.240 1.00 93.06 69 SER A N 1
ATOM 567 C CA . SER A 1 69 ? -5.280 0.022 9.474 1.00 93.06 69 SER A CA 1
ATOM 568 C C . SER A 1 69 ? -4.641 1.346 9.090 1.00 93.06 69 SER A C 1
ATOM 570 O O . SER A 1 69 ? -4.160 2.062 9.962 1.00 93.06 69 SER A O 1
ATOM 572 N N . PHE A 1 70 ? -4.665 1.688 7.806 1.00 92.56 70 PHE A N 1
ATOM 573 C CA . PHE A 1 70 ? -4.080 2.903 7.246 1.00 92.56 70 PHE A CA 1
ATOM 574 C C . PHE A 1 70 ? -5.157 3.779 6.607 1.00 92.56 70 PHE A C 1
ATOM 576 O O . PHE A 1 70 ? -6.133 3.271 6.048 1.00 92.56 70 PHE A O 1
ATOM 583 N N . CYS A 1 71 ? -4.970 5.099 6.653 1.00 91.50 71 CYS A N 1
ATOM 584 C CA . CYS A 1 71 ? -5.808 6.039 5.912 1.00 91.50 71 CYS A CA 1
ATOM 585 C C . CYS A 1 71 ? -5.029 7.268 5.425 1.00 91.50 71 CYS A C 1
ATOM 587 O O . CYS A 1 71 ? -4.058 7.696 6.048 1.00 91.50 71 CYS A O 1
ATOM 589 N N . ASP A 1 72 ? -5.462 7.858 4.312 1.00 84.88 72 ASP A N 1
ATOM 590 C CA . ASP A 1 72 ? -4.823 9.023 3.689 1.00 84.88 72 ASP A CA 1
ATOM 591 C C . ASP A 1 72 ? -5.510 10.343 4.086 1.00 84.88 72 ASP A C 1
ATOM 593 O O . ASP A 1 72 ? -6.069 11.078 3.275 1.00 84.88 72 ASP A O 1
ATOM 597 N N . ARG A 1 73 ? -5.473 10.682 5.376 1.00 83.56 73 ARG A N 1
ATOM 598 C CA . ARG A 1 73 ? -5.974 11.985 5.841 1.00 83.56 73 ARG A CA 1
ATOM 599 C C . ARG A 1 73 ? -4.900 13.058 5.711 1.00 83.56 73 ARG A C 1
ATOM 601 O O . ARG A 1 73 ? -3.782 12.863 6.178 1.00 83.56 73 ARG A O 1
ATOM 608 N N . ARG A 1 74 ? -5.234 14.215 5.133 1.00 75.00 74 ARG A N 1
ATOM 609 C CA . ARG A 1 74 ? -4.309 15.365 5.114 1.00 75.00 74 ARG A CA 1
ATOM 610 C C . ARG A 1 74 ? -4.304 16.105 6.446 1.00 75.00 74 ARG A C 1
ATOM 612 O O . ARG A 1 74 ? -3.263 16.604 6.861 1.00 75.00 74 ARG A O 1
ATOM 619 N N . SER A 1 75 ? -5.450 16.147 7.127 1.00 76.06 75 SER A N 1
ATOM 620 C CA . SER A 1 75 ? -5.602 16.807 8.421 1.00 76.06 75 SER A CA 1
ATOM 621 C C . SER A 1 75 ? -6.543 16.043 9.363 1.00 76.06 75 SER A C 1
ATOM 623 O O . SER A 1 75 ? -7.321 15.169 8.963 1.00 76.06 75 SER A O 1
ATOM 625 N N . LYS A 1 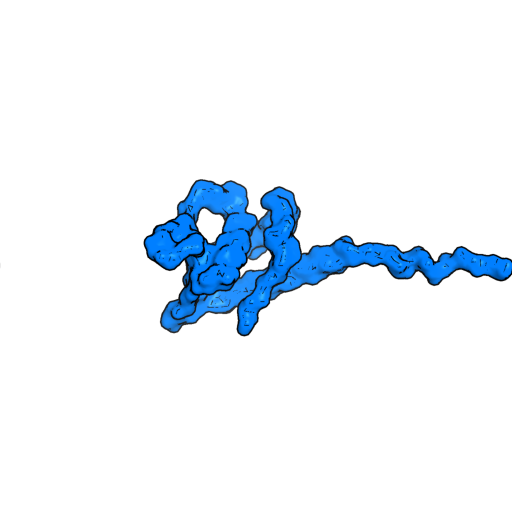76 ? -6.453 16.355 10.660 1.00 74.69 76 LYS A N 1
ATOM 626 C CA . LYS A 1 76 ? -7.308 15.759 11.691 1.00 74.69 76 LYS A CA 1
ATOM 627 C C . LYS A 1 76 ? -8.729 16.317 11.547 1.00 74.69 76 LYS A C 1
ATOM 629 O O . LYS A 1 76 ? -8.947 17.496 11.789 1.00 74.69 76 LYS A O 1
ATOM 634 N N . GLY A 1 77 ? -9.684 15.458 11.187 1.00 76.44 77 GLY A N 1
ATOM 635 C CA . GLY A 1 77 ? -11.094 15.825 10.984 1.00 76.44 77 GLY A CA 1
ATOM 636 C C . GLY A 1 77 ? -11.575 15.673 9.539 1.00 76.44 77 GLY A C 1
ATOM 637 O O . GLY A 1 77 ? -12.778 15.612 9.312 1.00 76.44 77 GLY A O 1
ATOM 638 N N . GLU A 1 78 ? -10.662 15.523 8.577 1.00 85.19 78 GLU A N 1
ATOM 639 C CA . GLU A 1 78 ? -11.025 15.233 7.191 1.00 85.19 78 GLU A CA 1
ATOM 640 C C . GLU A 1 78 ? -11.443 13.769 6.981 1.00 85.19 78 GLU A C 1
ATOM 642 O O . GLU A 1 78 ? -10.913 12.819 7.582 1.00 85.19 78 GLU A O 1
ATOM 647 N N . SER A 1 79 ? -12.390 13.586 6.063 1.00 85.94 79 SER A N 1
ATOM 648 C CA . SER A 1 79 ? -12.724 12.275 5.519 1.00 85.94 79 SER A CA 1
ATOM 649 C C . SER A 1 79 ? -11.555 11.772 4.663 1.00 85.94 79 SER A C 1
ATOM 651 O O . SER A 1 79 ? -11.083 12.507 3.798 1.00 85.94 79 SER A O 1
ATOM 653 N N . PRO A 1 80 ? -11.054 10.547 4.892 1.00 88.38 80 PRO A N 1
ATOM 654 C CA . PRO A 1 80 ? -10.019 9.975 4.039 1.00 88.38 80 PRO A CA 1
ATOM 655 C C . PRO A 1 80 ? -10.601 9.616 2.670 1.00 88.38 80 PRO A C 1
ATOM 657 O O . PRO A 1 80 ? -11.788 9.309 2.575 1.00 88.38 80 PRO A O 1
ATOM 660 N N . ASN A 1 81 ? -9.753 9.589 1.646 1.00 85.56 81 ASN A N 1
ATOM 661 C CA . ASN A 1 81 ? -10.107 9.134 0.296 1.00 85.56 81 ASN A CA 1
ATOM 662 C C . ASN A 1 81 ? -9.717 7.664 0.068 1.00 85.56 81 ASN A C 1
ATOM 664 O O . ASN A 1 81 ? -10.097 7.045 -0.923 1.00 85.56 81 ASN A O 1
ATOM 668 N N . TRP A 1 82 ? -8.976 7.089 1.010 1.00 89.75 82 TRP A N 1
ATOM 669 C CA . TRP A 1 82 ? -8.510 5.721 1.008 1.00 89.75 82 TRP A CA 1
ATOM 670 C C . TRP A 1 82 ? -8.382 5.179 2.423 1.00 89.75 82 TRP A C 1
ATOM 672 O O . TRP A 1 82 ? -7.920 5.849 3.354 1.00 89.75 82 TRP A O 1
ATOM 682 N N . LYS A 1 83 ? -8.774 3.918 2.565 1.00 91.88 83 LYS A N 1
ATOM 683 C CA . LYS A 1 83 ? -8.599 3.134 3.778 1.00 91.88 83 LYS A CA 1
ATOM 684 C C . LYS A 1 83 ? -8.277 1.707 3.390 1.00 91.88 83 LYS A C 1
ATOM 686 O O . LYS A 1 83 ? -9.009 1.104 2.601 1.00 91.88 83 LYS A O 1
ATOM 691 N N . ALA A 1 84 ? -7.240 1.154 3.997 1.00 92.75 84 ALA A N 1
ATOM 692 C CA . ALA A 1 84 ? -6.938 -0.259 3.870 1.00 92.75 84 ALA A CA 1
ATOM 693 C C . ALA A 1 84 ? -6.417 -0.831 5.178 1.00 92.75 84 ALA A C 1
ATOM 695 O O . ALA A 1 84 ? -5.824 -0.119 5.989 1.00 92.75 84 ALA A O 1
ATOM 696 N N . SER A 1 85 ? -6.629 -2.126 5.348 1.00 93.25 85 SER A N 1
ATOM 697 C CA . SER A 1 85 ? -6.047 -2.912 6.418 1.00 93.25 85 SER A CA 1
ATOM 698 C C . SER A 1 85 ? -5.209 -4.055 5.869 1.00 93.25 85 SER A C 1
ATOM 700 O O . SER A 1 85 ? -5.444 -4.533 4.761 1.00 93.25 85 SER A O 1
ATOM 702 N N . ILE A 1 86 ? -4.227 -4.481 6.649 1.00 93.50 86 ILE A N 1
ATOM 703 C CA . ILE A 1 86 ? -3.339 -5.600 6.343 1.00 93.50 86 ILE A CA 1
ATOM 704 C C . ILE A 1 86 ? -3.000 -6.312 7.649 1.00 93.50 86 ILE A C 1
ATOM 706 O O . ILE A 1 86 ? -2.741 -5.656 8.665 1.00 93.50 86 ILE A O 1
ATOM 710 N N . ALA A 1 87 ? -3.006 -7.643 7.629 1.00 92.56 87 ALA A N 1
ATOM 711 C CA . ALA A 1 87 ? -2.580 -8.426 8.778 1.00 92.56 87 ALA A CA 1
ATOM 712 C C . ALA A 1 87 ? -1.096 -8.162 9.065 1.00 92.56 87 ALA A C 1
ATOM 714 O O . ALA A 1 87 ? -0.298 -7.964 8.147 1.00 92.56 87 ALA A O 1
ATOM 715 N N . THR A 1 88 ? -0.687 -8.183 10.337 1.00 89.38 88 THR A N 1
ATOM 716 C CA . THR A 1 88 ? 0.724 -7.948 10.700 1.00 89.38 88 THR A CA 1
ATOM 717 C C . THR A 1 88 ? 1.684 -8.879 9.948 1.00 89.38 88 THR A C 1
ATOM 719 O O . THR A 1 88 ? 2.724 -8.424 9.473 1.00 89.38 88 THR A O 1
ATOM 722 N N . ALA A 1 89 ? 1.335 -10.162 9.797 1.00 89.69 89 ALA A N 1
ATOM 723 C CA . ALA A 1 89 ? 2.160 -11.131 9.075 1.00 89.69 89 ALA A CA 1
ATOM 724 C C . ALA A 1 89 ? 2.365 -10.729 7.603 1.00 89.69 89 ALA A C 1
ATOM 726 O O . ALA A 1 89 ? 3.501 -10.653 7.132 1.00 89.69 89 ALA A O 1
ATOM 727 N N . ASP A 1 90 ? 1.282 -10.379 6.912 1.00 90.56 90 ASP A N 1
ATOM 728 C CA . ASP A 1 90 ? 1.311 -9.953 5.512 1.00 90.56 90 ASP A CA 1
ATOM 729 C C . ASP A 1 90 ? 2.054 -8.627 5.332 1.00 90.56 90 ASP A C 1
ATOM 731 O O . ASP A 1 90 ? 2.776 -8.425 4.353 1.00 90.56 90 ASP A O 1
ATOM 735 N N . PHE A 1 91 ? 1.951 -7.731 6.315 1.00 88.25 91 PHE A N 1
ATOM 736 C CA . PHE A 1 91 ? 2.689 -6.477 6.303 1.00 88.25 91 PHE A CA 1
ATOM 737 C C . PHE A 1 91 ? 4.202 -6.715 6.343 1.00 88.25 91 PHE A C 1
ATOM 739 O O . PHE A 1 91 ? 4.949 -6.082 5.596 1.00 88.25 91 PHE A O 1
ATOM 746 N N . PHE A 1 92 ? 4.674 -7.674 7.144 1.00 87.06 92 PHE A N 1
ATOM 747 C CA . PHE A 1 92 ? 6.087 -8.056 7.140 1.00 87.06 92 PHE A CA 1
ATOM 748 C C . PHE A 1 92 ? 6.524 -8.709 5.826 1.00 87.06 92 PHE A C 1
ATOM 750 O O . PHE A 1 92 ? 7.632 -8.429 5.358 1.00 87.06 92 PHE A O 1
ATOM 757 N N . VAL A 1 93 ? 5.665 -9.518 5.197 1.00 88.56 93 VAL A N 1
ATOM 758 C CA . VAL A 1 93 ? 5.929 -10.084 3.862 1.00 88.56 93 VAL A CA 1
ATOM 759 C C . VAL A 1 93 ? 6.129 -8.966 2.839 1.00 88.56 93 VAL A C 1
ATOM 761 O O . VAL A 1 93 ? 7.126 -8.968 2.112 1.00 88.56 93 VAL A O 1
ATOM 764 N N . LEU A 1 94 ? 5.239 -7.970 2.826 1.00 87.31 94 LEU A N 1
ATOM 765 C CA . LEU A 1 94 ? 5.362 -6.802 1.956 1.00 87.31 94 LEU A CA 1
ATOM 766 C C . LEU A 1 94 ? 6.673 -6.044 2.207 1.00 87.31 94 LEU A C 1
ATOM 768 O O . LEU A 1 94 ? 7.410 -5.761 1.264 1.00 87.31 94 LEU A O 1
ATOM 772 N N . LEU A 1 95 ? 6.986 -5.723 3.467 1.00 86.38 95 LEU A N 1
ATOM 773 C CA . LEU A 1 95 ? 8.202 -4.980 3.813 1.00 86.38 95 LEU A CA 1
ATOM 774 C C . LEU A 1 95 ? 9.473 -5.729 3.400 1.00 86.38 95 LEU A C 1
ATOM 776 O O . LEU A 1 95 ? 10.405 -5.111 2.884 1.00 86.38 95 LEU A O 1
ATOM 780 N N . SER A 1 96 ? 9.503 -7.053 3.576 1.00 86.25 96 SER A N 1
ATOM 781 C CA . SER A 1 96 ? 10.624 -7.893 3.149 1.00 86.25 96 SER A CA 1
ATOM 782 C C . SER A 1 96 ? 10.838 -7.815 1.633 1.00 86.25 96 SER A C 1
ATOM 784 O O . SER A 1 96 ? 11.958 -7.568 1.178 1.00 86.25 96 SER A O 1
ATOM 786 N N . ARG A 1 97 ? 9.757 -7.916 0.849 1.00 85.56 97 ARG A N 1
ATOM 787 C CA . ARG A 1 97 ? 9.799 -7.787 -0.618 1.00 85.56 97 ARG A CA 1
ATOM 788 C C . ARG A 1 97 ? 10.280 -6.407 -1.061 1.00 85.56 97 ARG A C 1
ATOM 790 O O . ARG A 1 97 ? 11.166 -6.306 -1.908 1.00 85.56 97 ARG A O 1
ATOM 797 N N . LEU A 1 98 ? 9.748 -5.339 -0.462 1.00 86.12 98 LEU A N 1
ATOM 798 C CA . LEU A 1 98 ? 10.182 -3.969 -0.755 1.00 86.12 98 LEU A CA 1
ATOM 799 C C . LEU A 1 98 ? 11.668 -3.770 -0.435 1.00 86.12 98 LEU A C 1
ATOM 801 O O . LEU A 1 98 ? 12.375 -3.116 -1.203 1.00 86.12 98 LEU A O 1
ATOM 805 N N . GLY A 1 99 ? 12.154 -4.358 0.662 1.00 85.44 99 GLY A N 1
ATOM 806 C CA . GLY A 1 99 ? 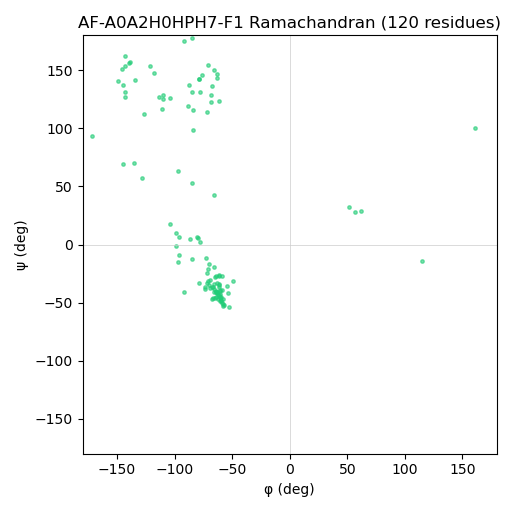13.572 -4.370 1.021 1.00 85.44 99 GLY A CA 1
ATOM 807 C C . GLY A 1 99 ? 14.443 -5.003 -0.066 1.00 85.44 99 GLY A C 1
ATOM 808 O O . GLY A 1 99 ? 15.374 -4.361 -0.550 1.00 85.44 99 GLY A O 1
ATOM 809 N N . GLN A 1 100 ? 14.086 -6.209 -0.518 1.00 86.06 100 GLN A N 1
ATOM 810 C CA . GLN A 1 100 ? 14.813 -6.933 -1.572 1.00 86.06 100 GLN A CA 1
ATOM 811 C C . GLN A 1 100 ? 14.858 -6.156 -2.895 1.00 86.06 100 GLN A C 1
ATOM 813 O O . GLN A 1 100 ? 15.919 -6.029 -3.510 1.00 86.06 100 GLN A O 1
ATOM 818 N N . LEU A 1 101 ? 13.724 -5.589 -3.315 1.00 85.94 101 LEU A N 1
ATOM 819 C CA . LEU A 1 101 ? 13.646 -4.787 -4.539 1.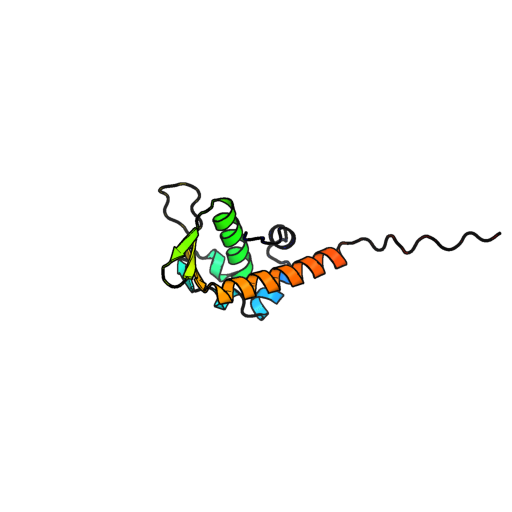00 85.94 101 LEU A CA 1
ATOM 820 C C . LEU A 1 101 ? 14.501 -3.521 -4.440 1.00 85.94 101 LEU A C 1
ATOM 822 O O . LEU A 1 101 ? 15.202 -3.162 -5.383 1.00 85.94 101 LEU A O 1
ATOM 826 N N . SER A 1 102 ? 14.494 -2.868 -3.281 1.00 84.06 102 SER A N 1
ATOM 827 C CA . SER A 1 102 ? 15.261 -1.639 -3.060 1.00 84.06 102 SER A CA 1
ATOM 828 C C . SER A 1 102 ? 16.766 -1.882 -3.018 1.00 84.06 102 SER A C 1
ATOM 830 O O . SER A 1 102 ? 17.535 -1.039 -3.478 1.00 84.06 102 SER A O 1
ATOM 832 N N . ASP A 1 103 ? 17.200 -3.027 -2.490 1.00 84.94 103 ASP A N 1
ATOM 833 C CA . ASP A 1 103 ? 18.594 -3.464 -2.586 1.00 84.94 103 ASP A CA 1
ATOM 834 C C . ASP A 1 103 ? 18.998 -3.727 -4.044 1.00 84.94 103 ASP A C 1
ATOM 836 O O . ASP A 1 103 ? 20.091 -3.335 -4.456 1.00 84.94 103 ASP A O 1
ATOM 840 N N . GLY A 1 104 ? 18.115 -4.338 -4.842 1.00 83.00 104 GLY A N 1
ATOM 841 C CA . GLY A 1 104 ? 18.318 -4.527 -6.282 1.00 83.00 104 GLY A CA 1
ATOM 842 C C . GLY A 1 104 ? 18.483 -3.201 -7.030 1.00 83.00 104 GLY A C 1
ATOM 843 O O . GLY A 1 104 ? 19.459 -3.024 -7.759 1.00 83.00 104 GLY A O 1
ATOM 844 N N . LEU A 1 105 ? 17.591 -2.237 -6.780 1.00 83.12 105 LEU A N 1
ATOM 845 C CA . LEU A 1 105 ? 17.658 -0.892 -7.366 1.00 83.12 105 LEU A CA 1
ATOM 846 C C . LEU A 1 105 ? 18.945 -0.154 -6.975 1.00 83.12 105 LEU A C 1
ATOM 848 O O . LEU A 1 105 ? 19.590 0.452 -7.827 1.00 83.12 105 LEU A O 1
ATOM 852 N N . ARG A 1 106 ? 19.363 -0.241 -5.705 1.00 82.56 106 ARG A N 1
ATOM 853 C CA . ARG A 1 106 ? 20.624 0.360 -5.239 1.00 82.56 106 ARG A CA 1
ATOM 854 C C . ARG A 1 106 ? 21.845 -0.249 -5.923 1.00 82.56 106 ARG A C 1
ATOM 856 O O . ARG A 1 106 ? 22.747 0.491 -6.301 1.00 82.56 106 ARG A O 1
ATOM 863 N N . LYS A 1 107 ? 21.872 -1.572 -6.110 1.00 83.88 107 LYS A N 1
ATOM 864 C CA . LYS A 1 107 ? 22.959 -2.257 -6.829 1.00 83.88 107 LYS A CA 1
ATOM 865 C C . LYS A 1 107 ? 23.006 -1.871 -8.307 1.00 83.88 107 LYS A C 1
ATOM 867 O O . LYS A 1 107 ? 24.096 -1.697 -8.832 1.00 83.88 107 LYS A O 1
ATOM 872 N N . ALA A 1 108 ? 21.852 -1.699 -8.950 1.00 76.88 108 ALA A N 1
ATOM 873 C CA . ALA A 1 108 ? 21.770 -1.265 -10.344 1.00 76.88 108 ALA A CA 1
ATOM 874 C C . ALA A 1 108 ? 22.164 0.213 -10.540 1.00 76.88 108 ALA A C 1
ATOM 876 O O . ALA A 1 108 ? 22.708 0.570 -11.580 1.00 76.88 108 ALA A O 1
ATOM 877 N N . ALA A 1 109 ? 21.908 1.066 -9.542 1.00 70.88 109 ALA A N 1
ATOM 878 C CA . ALA A 1 109 ? 22.254 2.488 -9.567 1.00 70.88 109 ALA A CA 1
ATOM 879 C C . ALA A 1 109 ? 23.700 2.790 -9.126 1.00 70.88 109 ALA A C 1
ATOM 881 O O . ALA A 1 109 ? 24.172 3.915 -9.305 1.00 70.88 109 ALA A O 1
ATOM 882 N N . ALA A 1 110 ? 24.408 1.824 -8.532 1.00 65.38 110 ALA A N 1
ATOM 883 C CA . ALA A 1 110 ? 25.813 1.988 -8.186 1.00 65.38 110 ALA A CA 1
ATOM 884 C C . ALA A 1 110 ? 26.647 2.059 -9.481 1.00 65.38 110 ALA A C 1
ATOM 886 O O . ALA A 1 110 ? 26.588 1.130 -10.290 1.00 65.38 110 ALA A O 1
ATOM 887 N N . PRO A 1 111 ? 27.418 3.136 -9.717 1.00 53.91 111 PRO A N 1
ATOM 888 C CA . PRO A 1 111 ? 28.201 3.252 -10.936 1.00 53.91 111 PRO A CA 1
ATOM 889 C C . PRO A 1 111 ? 29.247 2.136 -10.996 1.00 53.91 111 PRO A C 1
ATOM 891 O O . PRO A 1 111 ? 29.874 1.803 -9.987 1.00 53.91 111 PRO A O 1
ATOM 894 N N . ALA A 1 112 ? 29.491 1.614 -12.200 1.00 55.38 112 ALA A N 1
ATOM 895 C CA . ALA A 1 112 ? 30.609 0.734 -12.547 1.00 55.38 112 ALA A CA 1
ATOM 896 C C . ALA A 1 112 ? 31.982 1.450 -12.433 1.00 55.38 112 ALA A C 1
ATOM 898 O O . ALA A 1 112 ? 32.852 1.307 -13.286 1.00 55.38 112 ALA A O 1
ATOM 899 N N . ASN A 1 113 ? 32.195 2.242 -11.379 1.00 47.19 113 ASN A N 1
ATOM 900 C CA . ASN A 1 113 ? 33.369 3.093 -11.184 1.00 47.19 113 ASN A CA 1
ATOM 901 C C . ASN A 1 113 ? 34.608 2.346 -10.664 1.00 47.19 113 ASN A C 1
ATOM 903 O O . ASN A 1 113 ? 35.628 2.979 -10.422 1.00 47.19 113 ASN A O 1
ATOM 907 N N . ASN A 1 114 ? 34.569 1.015 -10.545 1.00 49.47 114 ASN A N 1
ATOM 908 C CA . ASN A 1 114 ? 35.748 0.215 -10.188 1.00 49.47 114 ASN A CA 1
ATOM 909 C C . ASN A 1 114 ? 36.464 -0.431 -11.391 1.00 49.47 114 ASN A C 1
ATOM 911 O O . ASN A 1 114 ? 37.361 -1.242 -11.187 1.00 49.47 114 ASN A O 1
ATOM 915 N N . ALA A 1 115 ? 36.120 -0.073 -12.634 1.00 50.03 115 ALA A N 1
ATOM 916 C CA . ALA A 1 115 ? 36.747 -0.642 -13.837 1.00 50.03 115 ALA A CA 1
ATOM 917 C C . ALA A 1 115 ? 37.761 0.283 -14.549 1.00 50.03 115 ALA A C 1
ATOM 919 O O . ALA A 1 115 ? 38.102 0.037 -15.702 1.00 50.03 115 ALA A O 1
ATOM 920 N N . LEU A 1 116 ? 38.275 1.330 -13.890 1.00 48.12 116 LEU A N 1
ATOM 921 C CA . LEU A 1 116 ? 39.352 2.180 -14.427 1.00 48.12 116 LEU A CA 1
ATOM 922 C C . LEU A 1 116 ? 40.506 2.326 -13.428 1.00 48.12 116 LEU A C 1
ATOM 924 O O . LEU A 1 116 ? 40.893 3.422 -13.030 1.00 48.12 116 LEU A O 1
ATOM 928 N N . HIS A 1 117 ? 41.085 1.200 -13.021 1.00 49.69 117 HIS A N 1
ATOM 929 C CA . HIS A 1 117 ? 42.426 1.213 -12.446 1.00 49.69 117 HIS A CA 1
ATOM 930 C C . HIS A 1 117 ? 43.190 -0.041 -12.850 1.00 49.69 117 HIS A C 1
ATOM 932 O O . HIS A 1 117 ? 43.401 -0.927 -12.038 1.00 49.69 117 HIS A O 1
ATOM 938 N N . LEU A 1 118 ? 43.536 -0.141 -14.135 1.00 52.31 118 LEU A N 1
ATOM 939 C CA . LEU A 1 118 ? 44.580 -1.023 -14.664 1.00 52.31 118 LEU A CA 1
ATOM 940 C C . LEU A 1 118 ? 44.788 -0.666 -16.137 1.00 52.31 118 LEU A C 1
ATOM 942 O O . LEU A 1 118 ? 44.036 -1.122 -16.986 1.00 52.31 118 LEU A O 1
ATOM 946 N N . THR A 1 119 ? 45.749 0.222 -16.393 1.00 54.44 119 THR A N 1
ATOM 947 C CA . THR A 1 119 ? 46.808 0.121 -17.418 1.00 54.44 119 THR A CA 1
ATOM 948 C C . THR A 1 119 ? 47.372 1.515 -17.680 1.00 54.44 119 THR A C 1
ATOM 950 O O . THR A 1 119 ? 46.809 2.291 -18.447 1.00 54.44 119 THR A O 1
ATOM 953 N N . ALA A 1 120 ? 48.524 1.808 -17.088 1.00 37.78 120 ALA A N 1
ATOM 954 C CA . ALA A 1 120 ? 49.542 2.602 -17.759 1.00 37.78 120 ALA A CA 1
ATOM 955 C C . ALA A 1 120 ? 50.831 1.767 -17.683 1.00 37.78 120 ALA A C 1
ATOM 957 O O . ALA A 1 120 ? 51.278 1.475 -16.571 1.00 37.78 120 ALA A O 1
ATOM 958 N N . PRO A 1 121 ? 51.351 1.257 -18.812 1.00 58.66 121 PRO A N 1
ATOM 959 C CA . PRO A 1 121 ? 52.600 0.515 -18.829 1.00 58.66 121 PRO A CA 1
ATOM 960 C C . PRO A 1 121 ? 53.800 1.471 -18.767 1.00 58.66 121 PRO A C 1
ATOM 962 O O . PRO A 1 121 ? 53.753 2.531 -19.383 1.00 58.66 121 PRO A O 1
ATOM 965 N N . ALA A 1 122 ? 54.816 1.009 -18.027 1.00 58.22 122 ALA A N 1
ATOM 966 C CA . ALA A 1 122 ? 56.255 1.320 -18.042 1.00 58.22 122 ALA A CA 1
ATOM 967 C C . ALA A 1 122 ? 56.708 2.774 -18.265 1.00 58.22 122 ALA A C 1
ATOM 969 O O . ALA A 1 122 ? 56.657 3.260 -19.415 1.00 58.22 122 ALA A O 1
#

Secondary structure (DSSP, 8-state):
-----HHHHTS-TT-HHHHHHHHTTTTTT-EEEE--GGGGTSHHHHHHHHHHHHHHTT-EEE-TT-EEEEE--SSTTPPPS-EEEEEHHHHHHHHHHHHHHHHHHHHHHS--TTS-------

Radius of gyration: 18.37 Å; Cα contacts (8 Å, |Δi|>4): 133; chains: 1; bounding box: 69×28×38 Å

Nearest PDB structures (foldseek):
  1xr0-assembly1_B  TM=3.374E-01  e=1.385E+00  Homo sapiens
  2ctm-assembly1_A  TM=3.238E-01  e=1.299E+00  Homo sapiens
  3nn1-assembly1_B  TM=1.899E-01  e=1.790E+00  Nitrospira defluvii
  8dsa-assembly1_F  TM=1.608E-01  e=5.331E+00  Mus musculus